Protein AF-A0A4Q1KTM9-F1 (afdb_monomer)

Secondary structure (DSSP, 8-state):
--TTT-EEEE-TTSSEEEEE-TTSEEEEEETTTTEEEEEEEEE-SSEEEEEEPPPS------TT-EE-SS-EEEEEEEETTEEEETTEEEEE-

Radius of gyration: 12.88 Å; Cα contacts (8 Å, |Δi|>4): 194; chains: 1; bounding box: 34×20×33 Å

Organism: NCBI:txid2506424

Mean predicted aligned error: 5.79 Å

Solvent-accessible surface area (backbone atoms only — not comparable to full-atom values): 5189 Å² total; per-residue (Å²): 130,68,72,61,63,44,42,43,30,30,26,97,80,60,44,38,38,39,34,39,44,91,88,38,37,36,42,39,38,33,62,83,77,29,36,33,36,46,31,41,51,47,74,79,89,50,40,36,38,39,38,33,52,74,66,94,70,83,74,92,80,48,100,76,44,48,79,44,50,91,40,77,49,68,30,40,55,78,49,70,53,31,39,32,44,92,91,41,65,24,37,55,109

pLDDT: mean 86.36, std 13.69, range [47.12, 97.0]

Sequence (93 aa):
MFNDIVGNYKSRNNYLTIELKEDGSFFYKDNLKREISFGKWIYNGTEIKLISENPIHITDYFSSYKLITDFSKVLKLKNKDKLILNNKSLSKG

Nearest PDB structures (foldseek):
  2jmb-assembly1_A  TM=7.390E-01  e=1.469E-03  Agrobacterium fabrum str. C58
  7q3d-assembly1_A  TM=3.760E-01  e=3.638E-01  Homo sapiens
  5ic7-assembly1_A  TM=3.260E-01  e=1.223E+00  Thermochaetoides thermophila DSM 1495
  8eg0-assembly1_B  TM=3.696E-01  e=3.123E+00  Homo sapiens
  7vph-assembly1_A  TM=3.567E-01  e=6.393E+00  Homo sapiens

Foldseek 3Di:
DVVLQAAWWAFPVRQWIWGQHPVQKIWTAHNVQLEIEICGWDDDPFKIKDAADAPPDDDPPPPRHDYDRGDIFIWTDPDSQWIAGPNGIIGGD

Structure (mmCIF, N/CA/C/O backbone):
data_AF-A0A4Q1KTM9-F1
#
_entry.id   AF-A0A4Q1KTM9-F1
#
loop_
_atom_site.group_PDB
_atom_site.id
_atom_site.type_symbol
_atom_site.label_atom_id
_atom_site.label_alt_id
_atom_site.label_comp_id
_atom_site.label_asym_id
_atom_site.label_entity_id
_atom_site.label_seq_id
_atom_site.pdbx_PDB_ins_code
_atom_site.Cartn_x
_atom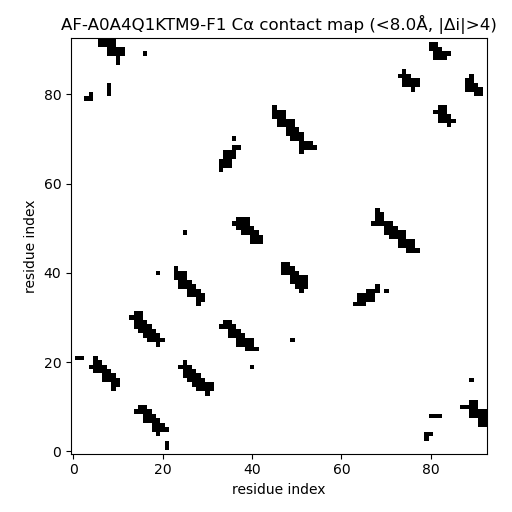_site.Cartn_y
_atom_site.Cartn_z
_atom_site.occupancy
_atom_site.B_iso_or_equiv
_atom_site.auth_seq_id
_atom_site.auth_comp_id
_atom_site.auth_asym_id
_atom_site.auth_atom_id
_atom_site.pdbx_PDB_model_num
ATOM 1 N N . MET A 1 1 ? -20.424 2.351 1.500 1.00 53.50 1 MET A N 1
ATOM 2 C CA . MET A 1 1 ? -19.457 1.684 2.403 1.00 53.50 1 MET A CA 1
ATOM 3 C C . MET A 1 1 ? -18.027 1.613 1.847 1.00 53.50 1 MET A C 1
ATOM 5 O O . MET A 1 1 ? -17.126 1.456 2.654 1.00 53.50 1 MET A O 1
ATOM 9 N N . PHE A 1 2 ? -17.767 1.769 0.535 1.00 58.59 2 PHE A N 1
ATOM 10 C CA . PHE A 1 2 ? -16.389 1.832 -0.006 1.00 58.59 2 PHE A CA 1
ATOM 11 C C 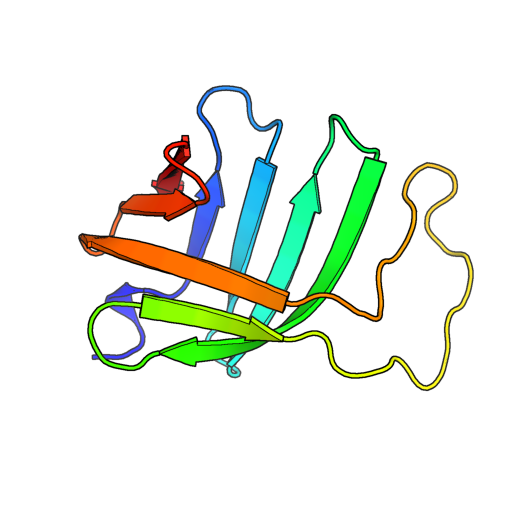. PHE A 1 2 ? -15.666 3.171 0.257 1.00 58.59 2 PHE A C 1
ATOM 13 O O . PHE A 1 2 ? -14.460 3.171 0.495 1.00 58.59 2 PHE A O 1
ATOM 20 N N . ASN A 1 3 ? -16.398 4.293 0.282 1.00 66.94 3 ASN A N 1
ATOM 21 C CA . ASN A 1 3 ? -15.813 5.640 0.395 1.00 66.94 3 ASN A CA 1
ATOM 22 C C . ASN A 1 3 ? -15.007 5.876 1.680 1.00 66.94 3 ASN A C 1
ATOM 24 O O . ASN A 1 3 ? -14.096 6.697 1.687 1.00 66.94 3 ASN A O 1
ATOM 28 N N . ASP A 1 4 ? -15.289 5.143 2.760 1.00 83.12 4 ASP A N 1
ATOM 29 C CA . ASP A 1 4 ? -14.603 5.361 4.038 1.00 83.12 4 ASP A CA 1
ATOM 30 C C . ASP A 1 4 ? -13.115 4.968 3.985 1.00 83.12 4 ASP A C 1
ATOM 32 O O . ASP A 1 4 ? -12.295 5.518 4.725 1.00 83.12 4 ASP A O 1
ATOM 36 N N . ILE A 1 5 ? -12.756 4.053 3.080 1.00 89.19 5 ILE A N 1
ATOM 37 C CA . ILE A 1 5 ? -11.411 3.472 2.943 1.00 89.19 5 ILE A CA 1
ATOM 38 C C . ILE A 1 5 ? -10.593 4.190 1.857 1.00 89.19 5 ILE A C 1
ATOM 40 O O . ILE A 1 5 ? -9.372 4.095 1.817 1.00 89.19 5 ILE A O 1
ATOM 44 N N . VAL A 1 6 ? -11.250 4.936 0.971 1.00 93.69 6 VAL A N 1
ATOM 45 C CA . VAL A 1 6 ? -10.584 5.759 -0.046 1.00 93.69 6 VAL A CA 1
ATOM 46 C C . VAL A 1 6 ? -9.815 6.885 0.638 1.00 93.69 6 VAL A C 1
ATOM 48 O O . VAL A 1 6 ? -10.328 7.534 1.551 1.00 93.69 6 VAL A O 1
ATOM 51 N N . GLY A 1 7 ? -8.588 7.142 0.193 1.00 94.88 7 GLY A N 1
ATOM 52 C CA . GLY A 1 7 ? -7.776 8.255 0.673 1.00 94.88 7 GLY A CA 1
ATOM 53 C C . GLY A 1 7 ? -6.280 7.982 0.645 1.00 94.88 7 GLY A C 1
ATOM 54 O O . GLY A 1 7 ? -5.808 6.970 0.125 1.00 94.88 7 GLY A O 1
ATOM 55 N N . ASN A 1 8 ? -5.524 8.920 1.215 1.00 96.38 8 ASN A N 1
ATOM 56 C CA . ASN A 1 8 ? -4.070 8.884 1.222 1.00 96.38 8 ASN A CA 1
ATOM 57 C C . ASN A 1 8 ? -3.546 8.437 2.592 1.00 96.38 8 ASN A C 1
ATOM 59 O O . ASN A 1 8 ? -3.740 9.112 3.598 1.00 96.38 8 ASN A O 1
ATOM 63 N N . TYR A 1 9 ? -2.866 7.298 2.621 1.00 97.00 9 TYR A N 1
ATOM 64 C CA . TYR A 1 9 ? -2.303 6.680 3.810 1.00 97.00 9 TYR A CA 1
ATOM 65 C C . TYR A 1 9 ? -0.788 6.828 3.816 1.00 97.00 9 TYR A C 1
ATOM 67 O O . TYR A 1 9 ? -0.095 6.397 2.892 1.00 97.00 9 TYR A O 1
ATOM 75 N N . LYS A 1 10 ? -0.251 7.392 4.897 1.00 96.56 10 LYS A N 1
ATOM 76 C CA . LYS A 1 10 ? 1.178 7.677 5.033 1.00 96.56 10 LYS A CA 1
ATOM 77 C C . LYS A 1 10 ? 1.739 7.067 6.303 1.00 96.56 10 LYS A C 1
ATOM 79 O O . LYS A 1 10 ? 1.103 7.017 7.356 1.00 96.56 10 LYS A O 1
ATOM 84 N N . SER A 1 11 ? 2.973 6.599 6.204 1.00 95.19 11 SER A N 1
ATOM 85 C CA . SER A 1 11 ? 3.786 6.291 7.382 1.00 95.19 11 SER A CA 1
ATOM 86 C C . SER A 1 11 ? 4.164 7.579 8.127 1.00 95.19 11 SER A C 1
ATOM 88 O O . SER A 1 11 ? 4.235 8.640 7.516 1.00 95.19 11 SER A O 1
ATOM 90 N N . ARG A 1 12 ? 4.485 7.490 9.427 1.00 90.88 12 ARG A N 1
ATOM 91 C CA . ARG A 1 12 ? 4.835 8.655 10.273 1.00 90.88 12 ARG A CA 1
ATOM 92 C C . ARG A 1 12 ? 5.895 9.590 9.663 1.00 90.88 12 ARG A C 1
ATOM 94 O O . ARG A 1 12 ? 5.807 10.794 9.855 1.00 90.88 12 ARG A O 1
ATOM 101 N N . ASN A 1 13 ? 6.860 9.042 8.921 1.00 91.75 13 ASN A N 1
ATOM 102 C CA . ASN A 1 13 ? 7.946 9.807 8.293 1.00 91.75 13 ASN A CA 1
ATOM 103 C C . ASN A 1 13 ? 7.788 9.913 6.766 1.00 91.75 13 ASN A C 1
ATOM 105 O O . ASN A 1 13 ? 8.766 10.157 6.067 1.00 91.75 13 ASN A O 1
ATOM 109 N N . ASN A 1 14 ? 6.592 9.650 6.229 1.00 91.19 14 ASN A N 1
ATOM 110 C CA . ASN A 1 14 ? 6.285 9.664 4.795 1.00 91.19 14 ASN A CA 1
ATOM 111 C C . ASN A 1 14 ? 7.200 8.784 3.922 1.00 91.19 14 ASN A C 1
ATOM 113 O O . ASN A 1 14 ? 7.252 8.971 2.711 1.00 91.19 14 ASN A O 1
ATOM 117 N N . TYR A 1 15 ? 7.919 7.813 4.496 1.00 93.44 15 TYR A N 1
ATOM 118 C CA . TYR A 1 15 ? 8.786 6.924 3.719 1.00 93.44 15 TYR A CA 1
ATOM 119 C C . TYR A 1 15 ? 7.978 5.961 2.842 1.00 93.44 15 TYR A C 1
ATOM 121 O O . TYR A 1 15 ? 8.450 5.537 1.796 1.00 93.44 15 TYR A O 1
ATOM 129 N N . LEU A 1 16 ? 6.760 5.639 3.270 1.00 94.62 16 LEU A N 1
ATOM 130 C CA . LEU A 1 16 ? 5.774 4.868 2.531 1.00 94.62 16 LEU A CA 1
ATOM 131 C C . LEU A 1 16 ? 4.473 5.667 2.437 1.00 94.62 16 LEU A C 1
ATOM 133 O O . LEU A 1 16 ? 3.983 6.162 3.460 1.00 94.62 16 LEU A O 1
ATOM 137 N N . THR A 1 17 ? 3.945 5.767 1.219 1.00 95.50 17 THR A N 1
ATOM 138 C CA . THR A 1 17 ? 2.663 6.394 0.881 1.00 95.50 17 THR A CA 1
ATOM 139 C C . THR A 1 17 ? 1.836 5.435 0.028 1.00 95.50 17 THR A C 1
ATOM 141 O O . THR A 1 17 ? 2.363 4.839 -0.912 1.00 95.50 17 THR A O 1
ATOM 144 N N . ILE A 1 18 ? 0.554 5.290 0.357 1.00 96.62 18 ILE A N 1
ATOM 145 C CA . ILE A 1 18 ? -0.425 4.515 -0.407 1.00 96.62 18 ILE A CA 1
ATOM 146 C C . ILE A 1 18 ? -1.667 5.373 -0.586 1.00 96.62 18 ILE A C 1
ATOM 148 O O . ILE A 1 18 ? -2.257 5.815 0.392 1.00 96.62 18 ILE A O 1
ATOM 152 N N . GLU A 1 19 ? -2.080 5.592 -1.821 1.00 96.25 19 GLU A N 1
ATOM 153 C CA . GLU A 1 19 ? -3.324 6.272 -2.151 1.00 96.25 19 GLU A CA 1
ATOM 154 C C . GLU A 1 19 ? -4.297 5.262 -2.745 1.00 96.25 19 GLU A C 1
ATOM 156 O O . GLU A 1 19 ? -3.949 4.558 -3.693 1.00 96.25 19 GLU A O 1
ATOM 161 N N . LEU A 1 20 ? -5.496 5.185 -2.174 1.00 95.44 20 LEU A N 1
ATOM 162 C CA . LEU A 1 20 ? -6.615 4.404 -2.692 1.00 95.44 20 LEU A CA 1
ATOM 163 C C . LEU A 1 20 ? -7.632 5.379 -3.272 1.00 95.44 20 LEU A C 1
ATOM 165 O O . LEU A 1 20 ? -8.074 6.279 -2.557 1.00 95.44 20 LEU A O 1
ATOM 169 N N . LYS A 1 21 ? -7.988 5.205 -4.543 1.00 93.75 21 LYS A N 1
ATOM 170 C CA . LYS A 1 21 ? -8.910 6.079 -5.273 1.00 93.75 21 LYS A CA 1
ATOM 171 C C . LYS A 1 21 ? -10.289 5.446 -5.427 1.00 93.75 21 LYS A C 1
ATOM 173 O O . LYS A 1 21 ? -10.433 4.225 -5.351 1.00 93.7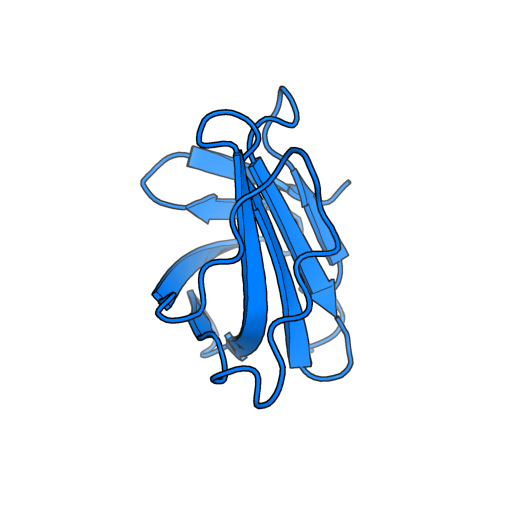5 21 LYS A O 1
ATOM 178 N N . GLU A 1 22 ? -11.297 6.288 -5.647 1.00 92.94 22 GLU A N 1
ATOM 179 C CA . GLU A 1 22 ? -12.701 5.872 -5.799 1.00 92.94 22 GLU A CA 1
ATOM 180 C C . GLU A 1 22 ? -12.944 5.000 -7.037 1.00 92.94 22 GLU A C 1
ATOM 182 O O . GLU A 1 22 ? -13.824 4.146 -7.021 1.00 92.94 22 GLU A O 1
ATOM 187 N N . ASP A 1 23 ? -12.131 5.162 -8.082 1.00 91.50 23 ASP A N 1
ATOM 188 C CA . ASP A 1 23 ? -12.180 4.370 -9.318 1.00 91.50 23 ASP A CA 1
ATOM 189 C C . ASP A 1 23 ? -11.615 2.942 -9.160 1.00 91.50 23 ASP A C 1
ATOM 191 O O . ASP A 1 23 ? -11.534 2.187 -10.130 1.00 91.50 23 ASP A O 1
ATOM 195 N N . GLY A 1 24 ? -11.211 2.555 -7.945 1.00 92.06 24 GLY A N 1
ATOM 196 C CA . GLY A 1 24 ? -10.602 1.257 -7.660 1.00 92.06 24 GLY A CA 1
ATOM 197 C C . GLY A 1 24 ? -9.109 1.193 -7.987 1.00 92.06 24 GLY A C 1
ATOM 198 O O . GLY A 1 24 ? -8.503 0.127 -7.850 1.00 92.06 24 GLY A O 1
ATOM 199 N N . SER A 1 25 ? -8.492 2.307 -8.393 1.00 93.81 25 SER A N 1
ATOM 200 C CA . SER A 1 25 ? -7.056 2.393 -8.644 1.00 93.81 25 SER A CA 1
ATOM 201 C C . SER A 1 25 ? -6.270 2.723 -7.369 1.00 93.81 25 SER A C 1
ATOM 203 O O . SER A 1 25 ? -6.781 3.341 -6.430 1.00 93.81 25 SER A O 1
ATOM 205 N N . PHE A 1 26 ? -5.002 2.302 -7.312 1.00 94.38 26 PHE A N 1
ATOM 206 C CA . PHE A 1 26 ? -4.072 2.712 -6.256 1.00 94.38 26 PHE A CA 1
ATOM 207 C C . PHE A 1 26 ? -2.811 3.378 -6.806 1.00 94.38 26 PHE A C 1
ATOM 209 O O . PHE A 1 26 ? -2.405 3.151 -7.948 1.00 94.38 26 PHE A O 1
ATOM 216 N N . PHE A 1 27 ? -2.159 4.150 -5.939 1.00 94.19 27 PHE A N 1
ATOM 217 C CA . PHE A 1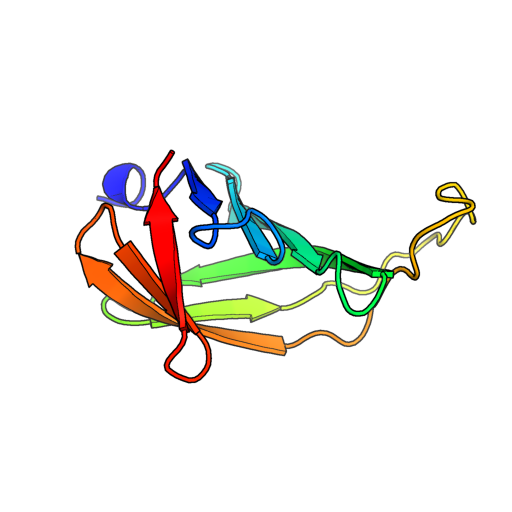 27 ? -0.773 4.574 -6.090 1.00 94.19 27 PHE A CA 1
ATOM 218 C C . PHE A 1 27 ? 0.036 4.159 -4.860 1.00 94.19 27 PHE A C 1
ATOM 220 O O . PHE A 1 27 ? -0.362 4.410 -3.726 1.00 94.19 27 PHE A O 1
ATOM 227 N N . TYR A 1 28 ? 1.176 3.517 -5.082 1.00 94.25 28 TYR A N 1
ATOM 228 C CA . TYR A 1 28 ? 2.130 3.115 -4.056 1.00 94.25 28 TYR A CA 1
ATOM 229 C C . TYR A 1 28 ? 3.449 3.845 -4.284 1.00 94.25 28 TYR A C 1
ATOM 231 O O . TYR A 1 28 ? 3.956 3.864 -5.406 1.00 94.25 28 TYR A O 1
ATOM 239 N N . LYS A 1 29 ? 4.035 4.387 -3.215 1.00 93.81 29 LYS A N 1
ATOM 240 C CA . LYS A 1 29 ? 5.355 5.021 -3.239 1.00 93.81 29 LYS A CA 1
ATOM 241 C C . LYS A 1 29 ? 6.170 4.646 -2.009 1.00 93.81 29 LYS A C 1
ATOM 243 O O . LYS A 1 29 ? 5.778 4.962 -0.886 1.00 93.81 29 LYS A O 1
ATOM 248 N N . ASP A 1 30 ? 7.329 4.040 -2.238 1.00 93.56 30 ASP A N 1
ATOM 249 C CA . ASP A 1 30 ? 8.337 3.735 -1.224 1.00 93.56 30 ASP A CA 1
ATOM 250 C C . ASP A 1 30 ? 9.596 4.571 -1.486 1.00 93.56 30 ASP A C 1
ATOM 252 O O . ASP A 1 30 ? 10.356 4.322 -2.422 1.00 93.56 30 ASP A O 1
ATOM 256 N N . ASN A 1 31 ? 9.819 5.583 -0.651 1.00 91.31 31 ASN A N 1
ATOM 257 C CA . ASN A 1 31 ? 10.957 6.493 -0.761 1.00 91.31 31 ASN A CA 1
ATOM 258 C C . ASN A 1 31 ? 12.282 5.836 -0.353 1.00 91.31 31 ASN A C 1
ATOM 260 O O . ASN A 1 31 ? 13.327 6.259 -0.840 1.00 91.31 31 ASN A O 1
ATOM 264 N N . LEU A 1 32 ? 12.267 4.815 0.516 1.00 91.56 32 LEU A N 1
ATOM 265 C CA . LEU A 1 32 ? 13.497 4.135 0.947 1.00 91.56 32 LEU A CA 1
ATOM 266 C C . LEU A 1 32 ? 14.049 3.265 -0.171 1.00 91.56 32 LEU A C 1
ATOM 268 O O . LEU A 1 32 ? 15.253 3.241 -0.406 1.00 91.56 32 LEU A O 1
ATOM 272 N N . LYS A 1 33 ? 13.156 2.563 -0.868 1.00 90.75 33 LYS A N 1
ATOM 273 C CA . LYS A 1 33 ? 13.526 1.721 -2.007 1.00 90.75 33 LYS A CA 1
ATOM 274 C C . LYS A 1 33 ? 13.572 2.476 -3.328 1.00 90.75 33 LYS A C 1
ATOM 276 O O . LYS A 1 33 ? 14.087 1.949 -4.307 1.00 90.75 33 LYS A O 1
ATOM 281 N N . ARG A 1 34 ? 13.046 3.705 -3.345 1.00 89.50 34 ARG A N 1
ATOM 282 C CA . ARG A 1 34 ? 12.839 4.511 -4.552 1.00 89.50 34 ARG A CA 1
ATOM 283 C C . ARG A 1 34 ? 11.975 3.762 -5.567 1.00 89.50 34 ARG A C 1
ATOM 285 O O . ARG A 1 34 ? 12.300 3.687 -6.747 1.00 89.50 34 ARG A O 1
ATOM 292 N N . GLU A 1 35 ? 10.867 3.206 -5.091 1.00 90.81 35 GLU A N 1
ATOM 293 C CA . GLU A 1 35 ? 9.936 2.395 -5.878 1.00 90.81 35 GLU A CA 1
ATOM 294 C C . GLU A 1 35 ? 8.562 3.061 -5.948 1.00 90.81 35 GLU A C 1
ATOM 296 O O . GLU A 1 35 ? 8.085 3.640 -4.967 1.00 90.81 35 GLU A O 1
ATOM 301 N N . ILE A 1 36 ? 7.909 2.942 -7.100 1.00 91.62 36 ILE A N 1
ATOM 302 C CA . ILE A 1 36 ? 6.501 3.294 -7.283 1.00 91.62 36 ILE A CA 1
ATOM 303 C C . ILE A 1 36 ? 5.747 2.144 -7.940 1.00 91.62 36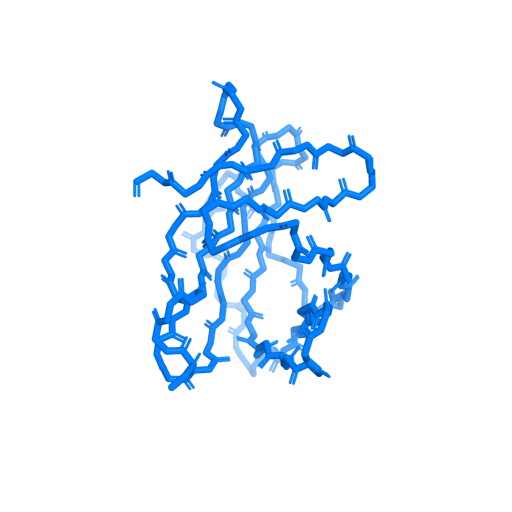 ILE A C 1
ATOM 305 O O . ILE A 1 36 ? 6.324 1.370 -8.699 1.00 91.62 36 ILE A O 1
ATOM 309 N N . SER A 1 37 ? 4.453 2.027 -7.659 1.00 91.31 37 SER A N 1
ATOM 310 C CA . SER A 1 37 ? 3.573 1.081 -8.345 1.00 91.31 37 SER A CA 1
ATOM 311 C C . SER A 1 37 ? 2.160 1.642 -8.458 1.00 91.31 37 SER A C 1
ATOM 313 O O . SER A 1 37 ? 1.737 2.466 -7.644 1.00 91.31 37 SER A O 1
ATOM 315 N N . PHE A 1 38 ? 1.443 1.190 -9.478 1.00 92.12 38 PHE A N 1
ATOM 316 C CA . PHE A 1 38 ? 0.066 1.557 -9.772 1.00 92.12 38 PHE A CA 1
ATOM 317 C C . PHE A 1 38 ? -0.690 0.299 -10.193 1.00 92.12 38 PHE A C 1
ATOM 319 O O . PHE A 1 38 ? -0.095 -0.649 -10.708 1.00 92.12 38 PHE A O 1
ATOM 326 N N . GLY A 1 39 ? -2.001 0.299 -10.005 1.00 92.38 39 GLY A N 1
ATOM 327 C CA . GLY A 1 39 ? -2.858 -0.808 -10.410 1.00 92.38 39 GLY A CA 1
ATOM 328 C C . GLY A 1 39 ? -4.214 -0.712 -9.746 1.00 92.38 39 GLY A C 1
ATOM 329 O O . GLY A 1 39 ? -4.675 0.391 -9.453 1.00 92.38 39 GLY A O 1
ATOM 330 N N . LYS A 1 40 ? -4.825 -1.863 -9.467 1.00 94.00 40 LYS A N 1
ATOM 331 C CA . LYS A 1 40 ? -6.136 -1.952 -8.821 1.00 94.00 40 LYS A CA 1
ATOM 332 C C . LYS A 1 40 ? -6.034 -2.448 -7.390 1.00 94.00 40 LYS A C 1
ATOM 334 O O . LYS A 1 40 ? -5.129 -3.211 -7.040 1.00 94.00 40 LYS A O 1
ATOM 339 N N . TRP A 1 41 ? -6.978 -2.017 -6.564 1.00 94.31 41 TRP A N 1
ATOM 340 C CA . TRP A 1 41 ? -7.152 -2.545 -5.221 1.00 94.31 41 TRP A CA 1
ATOM 341 C C . TRP A 1 41 ? -8.486 -3.275 -5.080 1.00 94.31 41 TRP A C 1
ATOM 343 O O . TRP A 1 41 ? -9.484 -2.926 -5.703 1.00 94.31 41 TRP A O 1
ATOM 353 N N . ILE A 1 42 ? -8.488 -4.321 -4.257 1.00 94.19 42 ILE A N 1
ATOM 354 C CA . ILE A 1 42 ? -9.664 -5.144 -3.965 1.00 94.19 42 ILE A CA 1
ATOM 355 C C . ILE A 1 42 ? -9.830 -5.204 -2.454 1.00 94.19 42 ILE A C 1
ATOM 357 O O . ILE A 1 42 ? -8.871 -5.506 -1.744 1.00 94.19 42 ILE A O 1
ATOM 361 N N . TYR A 1 43 ? -11.039 -4.942 -1.968 1.00 92.56 43 TYR A N 1
ATOM 362 C CA . TYR A 1 43 ? -11.378 -5.012 -0.550 1.00 92.56 43 TYR A CA 1
ATOM 363 C C . TYR A 1 43 ? -12.343 -6.164 -0.274 1.00 92.56 43 TYR A C 1
ATOM 365 O O . TYR A 1 43 ? -13.356 -6.298 -0.954 1.00 92.56 43 TYR A O 1
ATOM 373 N N . ASN A 1 44 ? -12.038 -6.981 0.735 1.00 90.81 44 ASN A N 1
ATOM 374 C CA . ASN A 1 44 ? -12.854 -8.137 1.128 1.00 90.81 44 ASN A CA 1
ATOM 375 C C . ASN A 1 44 ? -13.568 -7.965 2.486 1.00 90.81 44 ASN A C 1
ATOM 377 O O . ASN A 1 44 ? -14.123 -8.929 3.003 1.00 90.81 44 ASN A O 1
ATOM 381 N N . GLY A 1 45 ? -13.538 -6.766 3.081 1.00 87.38 45 GLY A N 1
ATOM 382 C CA . GLY A 1 45 ? -14.132 -6.487 4.396 1.00 87.38 45 GLY A CA 1
ATOM 383 C C . GLY A 1 45 ? -13.121 -6.344 5.539 1.00 87.38 45 GLY A C 1
ATOM 384 O O . GLY A 1 45 ? -13.423 -5.701 6.540 1.00 87.38 45 GLY A O 1
ATOM 385 N N . THR A 1 46 ? -11.916 -6.896 5.404 1.00 89.56 46 THR A N 1
ATOM 386 C CA . THR A 1 46 ? -10.860 -6.802 6.435 1.00 89.56 46 THR A CA 1
ATOM 387 C C . THR A 1 46 ? -9.489 -6.493 5.849 1.00 89.56 46 THR A C 1
ATOM 389 O O . THR A 1 46 ? -8.636 -5.898 6.513 1.00 89.56 46 THR A O 1
ATOM 392 N N . GLU A 1 47 ? -9.279 -6.853 4.589 1.00 94.31 47 GLU A N 1
ATOM 393 C CA . GLU A 1 47 ? -8.018 -6.723 3.885 1.00 94.31 47 GLU A CA 1
ATOM 394 C C . GLU A 1 47 ? -8.206 -6.004 2.553 1.00 94.31 47 GLU A C 1
ATOM 396 O O . GLU A 1 47 ? -9.225 -6.142 1.872 1.00 94.31 47 GLU A O 1
ATOM 401 N N . ILE A 1 48 ? -7.184 -5.239 2.184 1.00 95.12 48 ILE A N 1
ATOM 402 C CA . ILE A 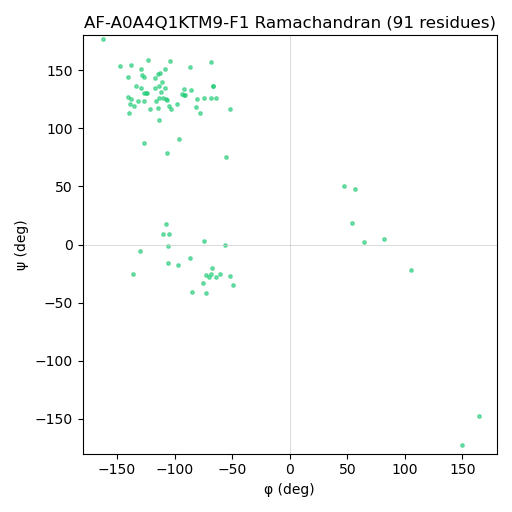1 48 ? -7.068 -4.558 0.901 1.00 95.12 48 ILE A CA 1
ATOM 403 C C . ILE A 1 48 ? -5.891 -5.184 0.169 1.00 95.12 48 ILE A C 1
ATOM 405 O O . ILE A 1 48 ? -4.748 -5.109 0.626 1.00 95.12 48 ILE A O 1
ATOM 409 N N . LYS A 1 49 ? -6.163 -5.803 -0.973 1.00 95.56 49 LYS A N 1
ATOM 410 C CA . LYS A 1 49 ? -5.143 -6.369 -1.851 1.00 95.56 49 LYS A CA 1
ATOM 411 C C . LYS A 1 49 ? -4.840 -5.379 -2.967 1.00 95.56 49 LYS A C 1
ATOM 413 O O . LYS A 1 49 ? -5.740 -5.028 -3.718 1.00 95.56 49 LYS A O 1
ATOM 418 N N . LEU A 1 50 ? -3.587 -4.952 -3.070 1.00 95.50 50 LEU A N 1
ATOM 4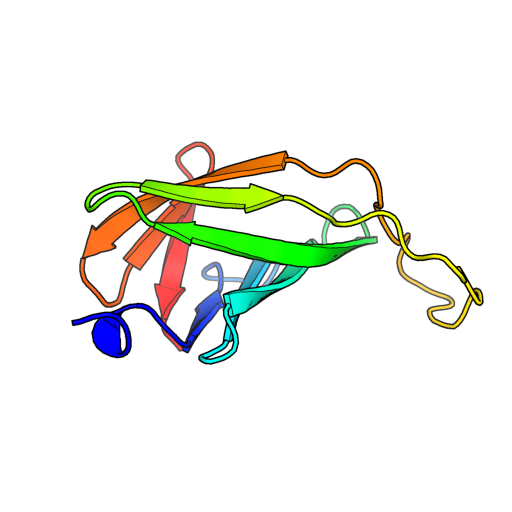19 C CA . LEU A 1 50 ? -3.057 -4.147 -4.168 1.00 95.50 50 LEU A CA 1
ATOM 420 C C . LEU A 1 50 ? -2.448 -5.079 -5.210 1.00 95.50 50 LEU A C 1
ATOM 422 O O . LEU A 1 50 ? -1.640 -5.934 -4.844 1.00 95.50 50 LEU A O 1
ATOM 426 N N . ILE A 1 51 ? -2.817 -4.911 -6.476 1.00 94.00 51 ILE A N 1
ATOM 427 C CA . ILE A 1 51 ? -2.303 -5.706 -7.594 1.00 94.00 51 ILE A CA 1
ATOM 428 C C . ILE A 1 51 ? -1.974 -4.749 -8.734 1.00 94.00 51 ILE A C 1
ATOM 430 O O . ILE A 1 51 ? -2.862 -4.043 -9.221 1.00 94.00 51 ILE A O 1
ATOM 434 N N . SER A 1 52 ? -0.711 -4.702 -9.151 1.00 89.88 52 SER A N 1
ATOM 435 C CA . SER A 1 52 ? -0.349 -3.959 -10.355 1.00 89.88 52 SER A CA 1
ATOM 436 C C . SER A 1 52 ? -0.959 -4.616 -11.585 1.00 89.88 52 SER A C 1
ATOM 438 O O . SER A 1 52 ? -0.922 -5.834 -11.749 1.00 89.88 52 SER A O 1
ATOM 440 N N . GLU A 1 53 ? -1.511 -3.795 -12.468 1.00 74.00 53 GLU A N 1
ATOM 441 C CA . GLU A 1 53 ? -1.815 -4.230 -13.826 1.00 74.00 53 GLU A CA 1
ATOM 442 C C . GLU A 1 53 ? -0.593 -3.893 -14.683 1.00 74.00 53 GLU A C 1
ATOM 444 O O . GLU A 1 53 ? -0.027 -2.807 -14.543 1.00 74.00 53 GLU A O 1
ATOM 449 N N . ASN A 1 54 ? -0.146 -4.837 -15.518 1.00 62.75 54 ASN A N 1
ATOM 450 C CA . ASN A 1 54 ? 0.996 -4.627 -16.408 1.00 62.75 54 ASN A CA 1
ATOM 451 C C . ASN A 1 54 ? 0.781 -3.339 -17.221 1.00 62.75 54 ASN A C 1
ATOM 453 O O . ASN A 1 54 ? -0.165 -3.284 -18.011 1.00 62.75 54 ASN A O 1
ATOM 457 N N . PRO A 1 55 ? 1.627 -2.306 -17.072 1.00 57.09 55 PRO A N 1
ATOM 458 C CA . PRO A 1 55 ? 1.525 -1.145 -17.932 1.00 57.09 55 PRO A CA 1
ATOM 459 C C . PRO A 1 55 ? 1.938 -1.557 -19.345 1.00 57.09 55 PRO A C 1
ATOM 461 O O . PRO A 1 55 ? 3.021 -2.095 -19.560 1.00 57.09 55 PRO A O 1
ATOM 464 N N . ILE A 1 56 ? 1.067 -1.283 -20.316 1.00 53.50 56 ILE A N 1
ATOM 465 C CA . ILE A 1 56 ? 1.321 -1.543 -21.742 1.00 53.50 56 ILE A CA 1
ATOM 466 C C . ILE A 1 56 ? 2.446 -0.627 -22.268 1.00 53.50 56 ILE A C 1
ATOM 468 O O . ILE A 1 56 ? 3.119 -0.963 -23.239 1.00 53.50 56 ILE A O 1
ATOM 472 N N . HIS A 1 57 ? 2.726 0.487 -21.578 1.00 48.62 57 HIS A N 1
ATOM 473 C CA . HIS A 1 57 ? 3.810 1.410 -21.905 1.00 48.62 57 HIS A CA 1
ATOM 474 C C . HIS A 1 57 ? 4.524 1.903 -20.640 1.00 48.62 57 HIS A C 1
ATOM 476 O O . HIS A 1 57 ? 3.954 2.636 -19.835 1.00 48.62 57 HIS A O 1
ATOM 482 N N . ILE A 1 58 ? 5.790 1.510 -20.476 1.00 50.62 58 ILE A N 1
ATOM 483 C CA . ILE A 1 58 ? 6.703 2.090 -19.486 1.00 50.62 58 ILE A CA 1
ATOM 484 C C . ILE A 1 58 ? 7.524 3.141 -20.223 1.00 50.62 58 ILE A C 1
ATOM 486 O O . ILE A 1 58 ? 8.555 2.845 -20.815 1.00 50.62 58 ILE A O 1
ATOM 490 N N . THR A 1 59 ? 7.052 4.377 -20.239 1.00 47.44 59 THR A N 1
ATOM 491 C CA . THR A 1 59 ? 7.950 5.499 -20.500 1.00 47.44 59 THR A CA 1
ATOM 492 C C . THR A 1 59 ? 8.663 5.829 -19.193 1.00 47.44 59 THR A C 1
ATOM 494 O O . THR A 1 59 ? 8.000 6.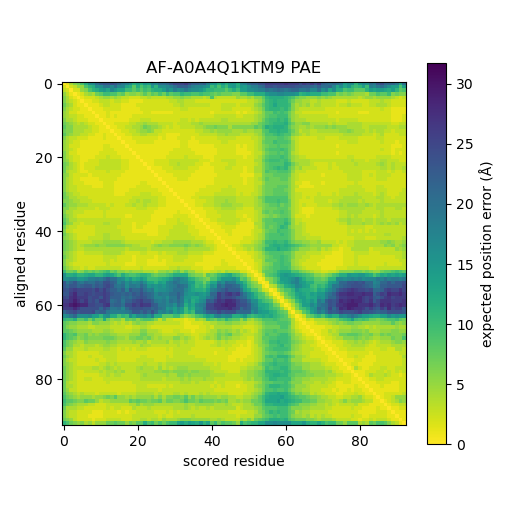155 -18.206 1.00 47.44 59 THR A O 1
ATOM 497 N N . ASP A 1 60 ? 9.993 5.711 -19.188 1.00 47.12 60 ASP A N 1
ATOM 498 C CA . ASP A 1 60 ? 10.915 6.150 -18.131 1.00 47.12 60 ASP A CA 1
ATOM 499 C C . ASP A 1 60 ? 10.724 7.654 -17.829 1.00 47.12 60 ASP A C 1
ATOM 501 O O . ASP A 1 60 ? 11.503 8.500 -18.254 1.00 47.12 60 ASP A O 1
ATOM 505 N N . TYR A 1 61 ? 9.656 8.030 -17.121 1.00 49.06 61 TYR A N 1
ATOM 506 C CA . TYR A 1 61 ? 9.358 9.434 -16.790 1.00 49.06 61 TYR A CA 1
ATOM 507 C C . TYR A 1 61 ? 9.644 9.813 -15.335 1.00 49.06 61 TYR A C 1
ATOM 509 O O . TYR A 1 61 ? 9.347 10.930 -14.921 1.00 49.06 61 TYR A O 1
ATOM 517 N N . PHE A 1 62 ? 10.286 8.947 -14.549 1.00 54.38 62 PHE A N 1
ATOM 518 C CA . PHE A 1 62 ? 10.689 9.287 -13.184 1.00 54.38 62 PHE A CA 1
ATOM 519 C C . PHE A 1 62 ? 12.177 9.012 -12.982 1.00 54.38 62 PHE A C 1
ATOM 521 O O . PHE A 1 62 ? 12.558 7.964 -12.476 1.00 54.38 62 PHE A O 1
ATOM 528 N N . SER A 1 63 ? 13.029 9.992 -13.301 1.00 59.81 63 SER A N 1
ATOM 529 C CA . SER A 1 63 ? 14.505 9.937 -13.190 1.00 59.81 63 SER A CA 1
ATOM 530 C C . SER A 1 63 ? 15.057 9.600 -11.792 1.00 59.81 63 SER A C 1
ATOM 532 O O . SER A 1 63 ? 16.268 9.518 -11.595 1.00 59.81 63 SER A O 1
ATOM 534 N N . SER A 1 64 ? 14.188 9.389 -10.797 1.00 74.00 64 SER A N 1
ATOM 535 C CA . SER A 1 64 ? 14.570 9.008 -9.444 1.00 74.00 64 SER A CA 1
ATOM 536 C C . SER A 1 64 ? 13.830 7.807 -8.846 1.00 74.00 64 SER A C 1
ATOM 538 O O . SER A 1 64 ? 14.241 7.400 -7.759 1.00 74.00 64 SER A O 1
ATOM 540 N N . TYR A 1 65 ? 12.815 7.232 -9.502 1.00 77.25 65 TYR A N 1
ATOM 541 C CA . TYR A 1 65 ? 12.032 6.114 -8.958 1.00 77.25 65 TYR A CA 1
ATOM 542 C C . TYR A 1 65 ? 11.849 5.002 -9.988 1.00 77.25 65 TYR A C 1
ATOM 544 O O . TYR A 1 65 ? 11.500 5.257 -11.136 1.00 77.25 65 TYR A O 1
ATOM 552 N N . LYS A 1 66 ? 12.025 3.758 -9.544 1.00 86.19 66 LYS A N 1
ATOM 553 C CA . LYS A 1 66 ? 11.750 2.558 -10.329 1.00 86.19 66 LYS A CA 1
ATOM 554 C C . LYS A 1 66 ? 10.253 2.251 -10.298 1.00 86.19 66 LYS A C 1
ATOM 556 O O . LYS A 1 66 ? 9.682 2.078 -9.220 1.00 86.19 66 LYS A O 1
ATOM 561 N N . LEU A 1 67 ? 9.632 2.132 -11.469 1.00 86.31 67 LEU A N 1
ATOM 562 C CA . LEU A 1 67 ? 8.279 1.592 -11.592 1.00 86.31 67 LEU A CA 1
ATOM 563 C C . LEU A 1 67 ? 8.304 0.066 -11.408 1.00 86.31 67 LEU A C 1
ATOM 565 O O . LEU A 1 67 ? 9.046 -0.631 -12.098 1.00 86.31 67 LEU A O 1
ATOM 569 N N . ILE A 1 68 ? 7.495 -0.455 -10.484 1.00 86.62 68 ILE A N 1
ATOM 570 C CA . ILE A 1 68 ? 7.310 -1.893 -10.256 1.00 86.62 68 ILE A CA 1
ATOM 571 C C . ILE A 1 68 ? 5.968 -2.332 -10.825 1.00 86.62 68 ILE A C 1
ATOM 573 O O . ILE A 1 68 ? 4.911 -1.876 -10.380 1.00 86.62 68 ILE A O 1
ATOM 577 N N . THR A 1 69 ? 6.040 -3.251 -11.784 1.00 82.44 69 THR A N 1
ATOM 578 C CA . THR A 1 69 ? 4.905 -3.752 -12.569 1.00 82.44 69 THR A CA 1
ATOM 579 C C . THR A 1 69 ? 4.459 -5.159 -12.179 1.00 82.44 69 THR A C 1
ATOM 581 O O . THR A 1 69 ? 3.337 -5.534 -12.498 1.00 82.44 69 THR A O 1
ATOM 584 N N . ASP A 1 70 ? 5.294 -5.903 -11.448 1.00 85.06 70 ASP A N 1
ATOM 585 C CA . ASP A 1 70 ? 4.941 -7.152 -10.762 1.00 85.06 70 ASP A CA 1
ATOM 586 C C . ASP A 1 70 ? 4.859 -6.886 -9.250 1.00 85.06 70 ASP A C 1
ATOM 588 O O . ASP A 1 70 ? 5.812 -7.068 -8.487 1.00 85.06 70 ASP A O 1
ATOM 592 N N . PHE A 1 71 ? 3.741 -6.300 -8.828 1.00 87.94 71 PHE A N 1
ATOM 593 C CA . PHE A 1 71 ? 3.509 -5.818 -7.476 1.00 87.94 71 PHE A CA 1
ATOM 594 C C . PHE A 1 71 ? 2.224 -6.413 -6.910 1.00 87.94 71 PHE A C 1
ATOM 596 O O . PHE A 1 71 ? 1.126 -6.224 -7.432 1.00 87.94 71 PHE A O 1
ATOM 603 N N . SER A 1 72 ? 2.366 -7.078 -5.766 1.00 91.31 72 SER A N 1
ATOM 604 C CA . SER A 1 72 ? 1.249 -7.574 -4.971 1.00 91.31 72 SER A CA 1
ATOM 605 C C . SER A 1 72 ? 1.514 -7.323 -3.492 1.00 91.31 72 SER A C 1
ATOM 607 O O . SER A 1 72 ? 2.562 -7.708 -2.955 1.00 91.31 72 SER A O 1
ATOM 609 N N . LYS A 1 73 ? 0.579 -6.649 -2.818 1.00 94.12 73 LYS A N 1
ATOM 610 C CA . LYS A 1 73 ? 0.632 -6.399 -1.369 1.00 94.12 73 LYS A CA 1
ATOM 611 C C . LYS A 1 73 ? -0.745 -6.532 -0.747 1.00 94.12 73 LYS A C 1
ATOM 613 O O . LYS A 1 73 ? -1.737 -6.128 -1.337 1.00 94.12 73 LYS A O 1
ATOM 618 N N . VAL A 1 74 ? -0.782 -7.056 0.475 1.00 94.69 74 VAL A N 1
ATOM 619 C CA . VAL A 1 74 ? -2.000 -7.144 1.283 1.00 94.69 74 VAL A CA 1
ATOM 620 C C . VAL A 1 74 ? -1.852 -6.234 2.496 1.00 94.69 74 VAL A C 1
ATOM 622 O O . VAL A 1 74 ? -0.871 -6.316 3.236 1.00 94.69 74 VAL A O 1
ATOM 625 N N . LEU A 1 75 ? -2.824 -5.348 2.669 1.00 95.25 75 LEU A N 1
ATOM 626 C CA . LEU A 1 75 ? -2.951 -4.402 3.770 1.00 95.25 75 LEU A CA 1
ATOM 627 C C . LEU A 1 75 ? -4.099 -4.856 4.665 1.00 95.25 75 LEU A C 1
ATOM 629 O O . LEU A 1 75 ? -5.180 -5.150 4.164 1.00 95.25 75 LEU A O 1
ATOM 633 N N . LYS A 1 76 ? -3.907 -4.851 5.983 1.00 94.88 76 LYS A N 1
ATOM 634 C CA . LYS A 1 76 ? -5.007 -5.076 6.930 1.00 94.88 76 LYS A CA 1
ATOM 635 C C . LYS A 1 76 ? -5.643 -3.746 7.307 1.00 94.88 76 LYS A C 1
ATOM 637 O O . LYS A 1 76 ? -4.935 -2.825 7.721 1.00 94.88 76 LYS A O 1
ATOM 642 N N . LEU A 1 77 ? -6.963 -3.654 7.198 1.00 92.12 77 LEU A N 1
ATOM 643 C CA . LEU A 1 77 ? -7.725 -2.507 7.674 1.00 92.12 77 LEU A CA 1
ATOM 644 C C . LEU A 1 77 ? -7.878 -2.619 9.193 1.00 92.12 77 LEU A C 1
ATOM 646 O O . LEU A 1 77 ? -8.532 -3.529 9.693 1.00 92.12 77 LEU A O 1
ATOM 650 N N . LYS A 1 78 ? -7.262 -1.702 9.946 1.00 91.62 78 LYS A N 1
ATOM 651 C CA . LYS A 1 78 ? -7.449 -1.643 11.405 1.00 91.62 78 LYS A CA 1
ATOM 652 C C . LYS A 1 78 ? -8.694 -0.834 11.761 1.00 91.62 78 LYS A C 1
ATOM 654 O O . LYS A 1 78 ? -9.419 -1.185 12.684 1.00 91.62 78 LYS A O 1
ATOM 659 N N . ASN A 1 79 ? -8.898 0.271 11.054 1.00 90.44 79 ASN A N 1
ATOM 660 C CA . ASN A 1 79 ? -10.105 1.092 11.050 1.00 90.44 79 ASN A CA 1
ATOM 661 C C . ASN A 1 79 ? -10.079 1.984 9.796 1.00 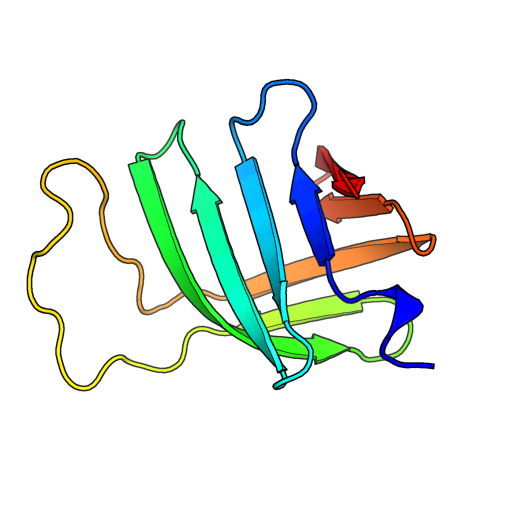90.44 79 ASN A C 1
ATOM 663 O O . ASN A 1 79 ? -9.084 1.978 9.072 1.00 90.44 79 ASN A O 1
ATOM 667 N N . LYS A 1 80 ? -11.133 2.775 9.559 1.00 88.19 80 LYS A N 1
ATOM 668 C CA . LYS A 1 80 ? -11.250 3.651 8.376 1.00 88.19 80 LYS A CA 1
ATOM 669 C C . LYS A 1 80 ? -10.039 4.579 8.140 1.00 88.19 80 LYS A C 1
ATOM 671 O O . LYS A 1 80 ? -9.715 4.893 6.998 1.00 88.19 80 LYS A O 1
ATOM 676 N N . ASP A 1 81 ? -9.310 4.932 9.200 1.00 92.19 81 ASP A N 1
ATOM 677 C CA . ASP A 1 81 ? -8.189 5.874 9.159 1.00 92.19 81 ASP A CA 1
ATOM 678 C C . ASP A 1 81 ? -6.811 5.196 9.274 1.00 92.19 81 ASP A C 1
ATOM 680 O O . ASP A 1 81 ? -5.787 5.881 9.253 1.00 92.19 81 ASP A O 1
ATOM 684 N N . LYS A 1 82 ? -6.737 3.864 9.425 1.00 93.56 82 LYS A N 1
ATOM 685 C CA . LYS A 1 82 ? -5.470 3.147 9.650 1.00 93.56 82 LYS A CA 1
ATOM 686 C C . LYS A 1 82 ? -5.373 1.825 8.898 1.00 93.56 82 LYS A C 1
ATOM 688 O O . LYS A 1 82 ? -6.175 0.911 9.102 1.00 93.56 82 LYS A O 1
ATOM 693 N N . LEU A 1 83 ? -4.280 1.689 8.147 1.00 94.12 83 LEU A N 1
ATOM 694 C CA . LEU A 1 83 ? -3.873 0.464 7.459 1.00 94.12 83 LEU A CA 1
ATOM 695 C C . LEU A 1 83 ? -2.598 -0.109 8.074 1.00 94.12 83 LEU A C 1
ATOM 697 O O . LEU A 1 83 ? -1.727 0.632 8.531 1.00 94.12 83 LEU A O 1
ATOM 701 N N . ILE A 1 84 ? -2.465 -1.432 8.054 1.00 94.81 84 ILE A N 1
ATOM 702 C CA . ILE A 1 84 ? -1.259 -2.141 8.482 1.00 94.81 84 ILE A CA 1
ATOM 703 C C . ILE A 1 84 ? -0.653 -2.879 7.284 1.00 94.81 84 ILE A C 1
ATOM 705 O O . ILE A 1 84 ? -1.313 -3.725 6.683 1.00 94.81 84 ILE A O 1
ATOM 709 N N . LEU A 1 85 ? 0.617 -2.601 6.975 1.00 93.00 85 LEU A N 1
ATOM 710 C CA . LEU A 1 85 ? 1.417 -3.311 5.972 1.00 93.00 85 LEU A CA 1
ATOM 711 C C . LEU A 1 85 ? 2.662 -3.904 6.631 1.00 93.00 85 LEU A C 1
ATOM 713 O O . LEU A 1 85 ? 3.513 -3.147 7.089 1.00 93.00 85 LEU A O 1
ATOM 717 N N . ASN A 1 86 ? 2.819 -5.232 6.654 1.00 87.62 86 ASN A N 1
ATOM 718 C CA . ASN A 1 86 ? 4.000 -5.898 7.235 1.00 87.62 86 ASN A CA 1
ATOM 719 C C . ASN A 1 86 ? 4.372 -5.351 8.634 1.00 87.62 86 ASN A C 1
ATOM 721 O O . ASN A 1 86 ? 5.508 -4.939 8.865 1.00 87.62 86 ASN A O 1
ATOM 725 N N . ASN A 1 87 ? 3.392 -5.272 9.541 1.00 86.50 87 ASN A N 1
ATOM 726 C CA . ASN A 1 87 ? 3.494 -4.679 10.888 1.00 86.50 87 ASN A CA 1
ATOM 727 C C . ASN A 1 87 ? 3.771 -3.165 10.947 1.00 86.50 87 ASN A C 1
ATOM 729 O O . ASN A 1 87 ? 3.870 -2.602 12.036 1.00 86.50 87 ASN A O 1
ATOM 733 N N . LYS A 1 88 ? 3.851 -2.474 9.808 1.00 89.25 88 LYS A N 1
ATOM 734 C CA . LYS A 1 88 ? 3.993 -1.018 9.751 1.00 89.25 88 LYS A CA 1
ATOM 735 C C . LYS A 1 88 ? 2.617 -0.366 9.658 1.00 89.25 88 LYS A C 1
ATOM 737 O O . LYS A 1 88 ? 1.816 -0.728 8.800 1.00 89.25 88 LYS A O 1
ATOM 742 N N . SER A 1 89 ? 2.348 0.598 10.537 1.00 93.81 89 SER A N 1
ATOM 743 C CA . SER A 1 89 ? 1.096 1.360 10.526 1.00 93.81 89 SER A CA 1
ATOM 744 C C . SER A 1 89 ? 1.185 2.541 9.564 1.00 93.81 89 SER A C 1
ATOM 746 O O . SER A 1 89 ? 2.142 3.317 9.610 1.00 93.81 89 SER A O 1
ATOM 748 N N . LEU A 1 90 ? 0.149 2.698 8.749 1.00 95.94 90 LEU A N 1
ATOM 749 C CA . LEU A 1 90 ? -0.109 3.851 7.900 1.00 95.94 90 LEU A CA 1
ATOM 750 C C . LEU A 1 90 ? -1.365 4.553 8.415 1.00 95.94 90 LEU A C 1
ATOM 752 O O . LEU A 1 90 ? -2.347 3.887 8.746 1.00 95.94 90 LEU A O 1
ATOM 756 N N . SER A 1 91 ? -1.327 5.877 8.484 1.00 96.00 91 SER A N 1
ATOM 757 C CA . SER A 1 91 ? -2.461 6.702 8.899 1.00 96.00 91 SER A CA 1
ATOM 758 C C . SER A 1 91 ? -2.982 7.484 7.706 1.00 96.00 91 SER A C 1
ATOM 760 O O . SER A 1 91 ? -2.186 7.979 6.908 1.00 96.00 91 SER A O 1
ATOM 762 N N . LYS A 1 92 ? -4.302 7.596 7.602 1.00 94.38 92 LYS A N 1
ATOM 763 C CA . LYS A 1 92 ? -4.969 8.474 6.647 1.00 94.38 92 LYS A CA 1
ATOM 764 C C . LYS A 1 92 ? -4.619 9.924 6.989 1.00 94.38 92 LYS A C 1
ATOM 766 O O . LYS A 1 92 ? -4.708 10.306 8.158 1.00 94.38 92 LYS A O 1
ATOM 771 N N . GLY A 1 93 ? -4.110 10.659 6.005 1.00 83.88 93 GLY A N 1
ATOM 772 C CA . GLY A 1 93 ? -3.754 12.076 6.112 1.00 83.88 93 GLY A CA 1
ATOM 773 C C . GLY A 1 93 ? -4.768 12.989 5.452 1.00 83.88 93 GLY A C 1
ATOM 774 O O . GLY A 1 93 ? -5.703 12.469 4.804 1.00 83.88 93 GLY A O 1
#